Protein AF-A0A553GW36-F1 (afdb_monomer_lite)

Structure (mmCIF, N/CA/C/O backbone):
data_AF-A0A553GW36-F1
#
_entry.id   AF-A0A553GW36-F1
#
loop_
_atom_site.group_PDB
_atom_site.id
_atom_site.type_symbol
_atom_site.label_atom_id
_atom_site.label_alt_id
_atom_site.label_comp_id
_atom_site.label_asym_id
_atom_site.label_entity_id
_atom_site.label_seq_id
_atom_site.pdbx_PDB_ins_code
_atom_site.Cartn_x
_atom_site.Cartn_y
_atom_site.Cartn_z
_atom_site.occupancy
_atom_site.B_iso_or_equiv
_atom_site.auth_seq_id
_atom_site.auth_comp_id
_atom_site.auth_asym_id
_atom_site.auth_atom_id
_atom_site.pdbx_PDB_model_num
ATOM 1 N N . MET A 1 1 ? 47.472 -21.935 34.195 1.00 53.38 1 MET A N 1
ATOM 2 C CA . MET A 1 1 ? 46.915 -21.663 35.540 1.00 53.38 1 MET A CA 1
ATOM 3 C C . MET A 1 1 ? 46.654 -20.172 35.689 1.00 53.38 1 MET A C 1
ATOM 5 O O . MET A 1 1 ? 47.607 -19.415 35.802 1.00 53.38 1 MET A O 1
ATOM 9 N N . LYS A 1 2 ? 45.384 -19.760 35.646 1.00 50.16 2 LYS A N 1
ATOM 10 C CA . LYS A 1 2 ? 44.852 -18.556 36.307 1.00 50.16 2 LYS A CA 1
ATOM 11 C C . LYS A 1 2 ? 43.328 -18.661 36.272 1.00 50.16 2 LYS A C 1
ATOM 13 O O . LYS A 1 2 ? 42.675 -18.326 35.294 1.00 50.16 2 LYS A O 1
ATOM 18 N N . THR A 1 3 ? 42.817 -19.283 37.322 1.00 51.44 3 THR A N 1
ATOM 19 C CA . THR A 1 3 ? 41.410 -19.494 37.647 1.00 51.44 3 THR A CA 1
ATOM 20 C C . THR A 1 3 ? 40.832 -18.162 38.122 1.00 51.44 3 THR A C 1
ATOM 22 O O . THR A 1 3 ? 41.305 -17.623 39.119 1.00 51.44 3 THR A O 1
ATOM 25 N N . ALA A 1 4 ? 39.846 -17.614 37.410 1.00 58.72 4 ALA A N 1
ATOM 26 C CA . ALA A 1 4 ? 39.114 -16.425 37.841 1.00 58.72 4 ALA A CA 1
ATOM 27 C C . ALA A 1 4 ? 37.765 -16.843 38.438 1.00 58.72 4 ALA A C 1
ATOM 29 O O . ALA A 1 4 ? 37.030 -17.641 37.858 1.00 58.72 4 ALA A O 1
ATOM 30 N N . HIS A 1 5 ? 37.520 -16.346 39.647 1.00 60.41 5 HIS A N 1
ATOM 31 C CA . HIS A 1 5 ? 36.409 -16.670 40.528 1.00 60.41 5 HIS A CA 1
ATOM 32 C C . HIS A 1 5 ? 35.053 -16.180 40.016 1.00 60.41 5 HIS A C 1
ATOM 34 O O . HIS A 1 5 ? 34.890 -15.038 39.597 1.00 60.41 5 HIS A O 1
ATOM 40 N N . PHE A 1 6 ? 34.082 -17.080 40.146 1.00 50.72 6 PHE A N 1
ATOM 41 C CA . PHE A 1 6 ? 32.647 -16.858 40.054 1.00 50.72 6 PHE A CA 1
ATOM 42 C C . PHE A 1 6 ? 32.149 -16.128 41.312 1.00 50.72 6 PHE A C 1
ATOM 44 O O . PHE A 1 6 ? 32.428 -16.569 42.427 1.00 50.72 6 PHE A O 1
ATOM 51 N N . LEU A 1 7 ? 31.361 -15.067 41.138 1.00 59.94 7 LEU A N 1
ATOM 52 C CA . LEU A 1 7 ? 30.494 -14.497 42.172 1.00 59.94 7 LEU A CA 1
ATOM 53 C C . LEU A 1 7 ? 29.054 -14.500 41.635 1.00 59.94 7 LEU A C 1
ATOM 55 O O . LEU A 1 7 ? 28.834 -13.964 40.547 1.00 59.94 7 LEU A O 1
ATOM 59 N N . PRO A 1 8 ? 28.071 -15.080 42.347 1.00 59.22 8 PRO A N 1
ATOM 60 C CA . PRO A 1 8 ? 26.673 -14.992 41.957 1.00 59.22 8 PRO A CA 1
ATOM 61 C C . PRO A 1 8 ? 26.070 -13.707 42.534 1.00 59.22 8 PRO A C 1
ATOM 63 O O . PRO A 1 8 ? 26.075 -13.496 43.747 1.00 59.22 8 PRO A O 1
ATOM 66 N N . LEU A 1 9 ? 25.539 -12.841 41.671 1.00 57.72 9 LEU A N 1
ATOM 67 C CA . LEU A 1 9 ? 24.759 -11.684 42.101 1.00 57.72 9 LEU A CA 1
ATOM 68 C C . LEU A 1 9 ? 23.291 -12.107 42.248 1.00 57.72 9 LEU A C 1
ATOM 70 O O . LEU A 1 9 ? 22.563 -12.253 41.270 1.00 57.72 9 LEU A O 1
ATOM 74 N N . LEU A 1 10 ? 22.890 -12.345 43.494 1.00 56.97 10 LEU A N 1
ATOM 75 C CA . LEU A 1 10 ? 21.518 -12.582 43.929 1.00 56.97 10 LEU A CA 1
ATOM 76 C C . LEU A 1 10 ? 20.908 -11.229 44.336 1.00 56.97 10 LEU A C 1
ATOM 78 O O . LEU A 1 10 ? 21.390 -10.627 45.293 1.00 56.97 10 LEU A O 1
ATOM 82 N N . ALA A 1 11 ? 19.866 -10.745 43.651 1.00 52.84 11 ALA A N 1
ATOM 83 C CA . ALA A 1 11 ? 19.094 -9.593 44.132 1.00 52.84 11 ALA A CA 1
ATOM 84 C C . ALA A 1 11 ? 17.629 -9.585 43.650 1.00 52.84 11 ALA A C 1
ATOM 86 O O . ALA A 1 11 ? 17.326 -9.275 42.504 1.00 52.84 11 ALA A O 1
ATOM 87 N N . LEU A 1 12 ? 16.758 -9.905 44.612 1.00 52.88 12 LEU A N 1
ATOM 88 C CA . LEU A 1 12 ? 15.459 -9.294 44.920 1.00 52.88 12 LEU A CA 1
ATOM 89 C C . LEU A 1 12 ? 14.363 -9.242 43.832 1.00 52.88 12 LEU A C 1
ATOM 91 O O . LEU A 1 12 ? 14.202 -8.272 43.098 1.00 52.88 12 LEU A O 1
ATOM 95 N N . LEU A 1 13 ? 13.498 -10.262 43.869 1.00 52.62 13 LEU A N 1
ATOM 96 C CA . LEU A 1 13 ? 12.116 -10.192 43.392 1.00 52.62 13 LEU A CA 1
ATOM 97 C C . LEU A 1 13 ? 11.317 -9.185 44.238 1.00 52.62 13 LEU A C 1
ATOM 99 O O . LEU A 1 13 ? 10.983 -9.470 45.388 1.00 52.62 13 LEU A O 1
ATOM 103 N N . ALA A 1 14 ? 10.966 -8.039 43.658 1.00 58.34 14 ALA A N 1
ATOM 104 C CA . ALA A 1 14 ? 9.889 -7.188 44.154 1.00 58.34 14 ALA A CA 1
ATOM 105 C C . ALA A 1 14 ? 8.630 -7.462 43.321 1.00 58.34 14 ALA A C 1
ATOM 107 O O . ALA A 1 14 ? 8.568 -7.149 42.133 1.00 58.34 14 ALA A O 1
ATOM 108 N N . GLY A 1 15 ? 7.648 -8.106 43.951 1.00 57.16 15 GLY A N 1
ATOM 109 C CA . GLY A 1 15 ? 6.345 -8.376 43.363 1.00 57.16 15 GLY A CA 1
ATOM 110 C C . GLY A 1 15 ? 5.553 -7.089 43.155 1.00 57.16 15 GLY A C 1
ATOM 111 O O . GLY A 1 15 ? 5.234 -6.388 44.112 1.00 57.16 15 GLY A O 1
ATOM 112 N N . VAL A 1 16 ? 5.197 -6.815 41.903 1.00 57.56 16 VAL A N 1
ATOM 113 C CA . VAL A 1 16 ? 4.124 -5.882 41.563 1.00 57.56 16 VAL A CA 1
ATOM 114 C C . VAL A 1 16 ? 2.867 -6.718 41.366 1.00 57.56 16 VAL A C 1
ATOM 116 O O . VAL A 1 16 ? 2.828 -7.622 40.531 1.00 57.56 16 VAL A O 1
ATOM 119 N N . GLN A 1 17 ? 1.864 -6.457 42.201 1.00 60.97 17 GLN A N 1
ATOM 120 C CA . GLN A 1 17 ? 0.568 -7.118 42.142 1.00 60.97 17 GLN A CA 1
ATOM 121 C C . GLN A 1 17 ? -0.073 -6.916 40.759 1.00 60.97 17 GLN A C 1
ATOM 123 O O . GLN A 1 17 ? -0.121 -5.780 40.278 1.00 60.97 17 GLN A O 1
ATOM 128 N N . PRO A 1 18 ? -0.620 -7.967 40.126 1.00 54.56 18 PRO A N 1
ATOM 129 C CA . PRO A 1 18 ? -1.472 -7.787 38.966 1.00 54.56 18 PRO A CA 1
ATOM 130 C C . PRO A 1 18 ? -2.766 -7.110 39.429 1.00 54.56 18 PRO A C 1
ATOM 132 O O . PRO A 1 18 ? -3.620 -7.737 40.053 1.00 54.56 18 PRO A O 1
ATOM 135 N N . MET A 1 19 ? -2.943 -5.832 39.098 1.00 52.72 19 MET A N 1
ATOM 136 C CA . MET A 1 19 ? -4.272 -5.217 39.039 1.00 52.72 19 MET A CA 1
ATOM 137 C C . MET A 1 19 ? -4.988 -5.762 37.798 1.00 52.72 19 MET A C 1
ATOM 139 O O . MET A 1 19 ? -5.238 -5.054 36.826 1.00 52.72 19 MET A O 1
ATOM 143 N N . ALA A 1 20 ? -5.293 -7.058 37.820 1.00 53.06 20 ALA A N 1
ATOM 144 C CA . ALA A 1 20 ? -6.286 -7.644 36.943 1.00 53.06 20 ALA A CA 1
ATOM 145 C C . ALA A 1 20 ? -7.651 -7.141 37.424 1.00 53.06 20 ALA A C 1
ATOM 147 O O . ALA A 1 20 ? -8.333 -7.788 38.218 1.00 53.06 20 ALA A O 1
ATOM 148 N N . ARG A 1 21 ? -8.039 -5.941 36.983 1.00 53.44 21 ARG A N 1
ATOM 149 C CA . ARG A 1 21 ? -9.442 -5.540 37.031 1.00 53.44 21 ARG A CA 1
ATOM 150 C C . ARG A 1 21 ? -10.149 -6.387 35.981 1.00 53.44 21 ARG A C 1
ATOM 152 O O . ARG A 1 21 ? -10.025 -6.136 34.788 1.00 53.44 21 ARG A O 1
ATOM 159 N N . ALA A 1 22 ? -10.812 -7.440 36.446 1.00 50.19 22 ALA A N 1
ATOM 160 C CA . ALA A 1 22 ? -11.691 -8.264 35.640 1.00 50.19 22 ALA A CA 1
ATOM 161 C C . ALA A 1 22 ? -12.863 -7.404 35.144 1.00 50.19 22 ALA A C 1
ATOM 163 O O . ALA A 1 22 ? -13.884 -7.265 35.808 1.00 50.19 22 ALA A O 1
ATOM 164 N N . GLU A 1 23 ? -12.695 -6.805 33.972 1.00 55.88 23 GLU A N 1
ATOM 165 C CA . GLU A 1 23 ? -13.779 -6.305 33.133 1.00 55.88 23 GLU A CA 1
ATOM 166 C C . GLU A 1 23 ? -14.174 -7.440 32.178 1.00 55.88 23 GLU A C 1
ATOM 168 O O . GLU A 1 23 ? -13.964 -7.374 30.972 1.00 55.88 23 GLU A O 1
ATOM 173 N N . ALA A 1 24 ? -14.609 -8.563 32.759 1.00 54.75 24 ALA A N 1
ATOM 174 C CA . ALA A 1 24 ? -14.784 -9.828 32.045 1.00 54.75 24 ALA A CA 1
ATOM 175 C C . ALA A 1 24 ? -16.245 -10.287 31.898 1.00 54.75 24 ALA A C 1
ATOM 177 O O . ALA A 1 24 ? -16.474 -11.239 31.169 1.00 54.75 24 ALA A O 1
ATOM 178 N N . ASP A 1 25 ? -17.233 -9.608 32.492 1.00 47.81 25 ASP A N 1
ATOM 179 C CA . ASP A 1 25 ? -18.627 -10.081 32.474 1.00 47.81 25 ASP A CA 1
ATOM 180 C C . ASP A 1 25 ? -19.627 -8.976 32.100 1.00 47.81 25 ASP A C 1
ATOM 182 O O . ASP A 1 25 ? -20.552 -8.660 32.847 1.00 47.81 25 ASP A O 1
ATOM 186 N N . ASN A 1 26 ? -19.486 -8.400 30.901 1.00 55.84 26 ASN A N 1
ATOM 187 C CA . ASN A 1 26 ? -20.658 -7.860 30.206 1.00 55.84 26 ASN A CA 1
ATOM 188 C C . ASN A 1 26 ? -21.008 -8.759 29.008 1.00 55.84 26 ASN A C 1
ATOM 190 O O . ASN A 1 26 ? -20.590 -8.476 27.883 1.00 55.84 26 ASN A O 1
ATOM 194 N N . PRO A 1 27 ? -21.786 -9.836 29.221 1.00 54.75 27 PRO A N 1
ATOM 195 C CA . PRO A 1 27 ? -22.214 -10.737 28.151 1.00 54.75 27 PRO A CA 1
ATOM 196 C C . PRO A 1 27 ? -23.176 -10.085 27.133 1.00 54.75 27 PRO A C 1
ATOM 198 O O . PRO A 1 27 ? -23.609 -10.758 26.202 1.00 54.75 27 PRO A O 1
ATOM 201 N N . ASN A 1 28 ? -23.503 -8.791 27.274 1.00 46.84 28 ASN A N 1
ATOM 202 C CA . ASN A 1 28 ? -24.468 -8.068 26.440 1.00 46.84 28 ASN A CA 1
ATOM 203 C C . ASN A 1 28 ? -23.863 -7.087 25.421 1.00 46.84 28 ASN A C 1
ATOM 205 O O . ASN A 1 28 ? -24.613 -6.344 24.784 1.00 46.84 28 ASN A O 1
ATOM 209 N N . LEU A 1 29 ? -22.548 -7.093 25.180 1.00 53.78 29 LEU A N 1
ATOM 210 C CA . LEU A 1 29 ? -22.024 -6.476 23.956 1.00 53.78 29 LEU A CA 1
ATOM 211 C C . LEU A 1 29 ? -22.314 -7.408 22.776 1.00 53.78 29 LEU A C 1
ATOM 213 O O . LEU A 1 29 ? -21.463 -8.179 22.338 1.00 53.78 29 LEU A O 1
ATOM 217 N N . LEU A 1 30 ? -23.559 -7.361 22.295 1.00 55.59 30 LEU A N 1
ATOM 218 C CA . LEU A 1 30 ? -23.994 -8.104 21.120 1.00 55.59 30 LEU A CA 1
ATOM 219 C C . LEU A 1 30 ? -23.003 -7.851 19.966 1.00 55.59 30 LEU A C 1
ATOM 221 O O . LEU A 1 30 ? -22.747 -6.685 19.632 1.00 55.59 30 LEU A O 1
ATOM 225 N N . PRO A 1 31 ? -22.442 -8.900 19.337 1.00 53.78 31 PRO A N 1
ATOM 226 C CA . PRO A 1 31 ? -21.629 -8.730 18.141 1.00 53.78 31 PRO A CA 1
ATOM 227 C C . PRO A 1 31 ? -22.477 -8.042 17.060 1.00 53.78 31 PRO A C 1
ATOM 229 O O . PRO A 1 31 ? -23.411 -8.635 16.530 1.00 53.78 31 PRO A O 1
ATOM 232 N N . GLY A 1 32 ? -22.172 -6.771 16.764 1.00 59.50 32 GLY A N 1
ATOM 233 C CA . GLY A 1 32 ? -22.886 -5.971 15.756 1.00 59.50 32 GLY A CA 1
ATOM 234 C C . GLY A 1 32 ? -23.359 -4.575 16.182 1.00 59.50 32 GLY A C 1
ATOM 235 O O . GLY A 1 32 ? -23.948 -3.884 15.360 1.00 59.50 32 GLY A O 1
ATOM 236 N N . LEU A 1 33 ? -23.102 -4.124 17.415 1.00 65.62 33 LEU A N 1
ATOM 237 C CA . LEU A 1 33 ? -23.592 -2.816 17.892 1.00 65.62 33 LEU A CA 1
ATOM 238 C C . LEU A 1 33 ? -22.943 -1.584 17.240 1.00 65.62 33 LEU A C 1
ATOM 240 O O . LEU A 1 33 ? -23.497 -0.491 17.331 1.00 65.62 33 LEU A O 1
ATOM 244 N N . PHE A 1 34 ? -21.804 -1.741 16.565 1.00 74.38 34 PHE A N 1
ATOM 245 C CA . PHE A 1 34 ? -21.169 -0.635 15.854 1.00 74.38 34 PHE A CA 1
ATOM 246 C C . PHE A 1 34 ? -21.460 -0.749 14.358 1.00 74.38 34 PHE A C 1
ATOM 248 O O . PHE A 1 34 ? -20.973 -1.700 13.732 1.00 74.38 34 PHE A O 1
ATOM 255 N N . PRO A 1 35 ? -22.242 0.182 13.772 1.00 87.81 35 PRO A N 1
ATOM 256 C CA . PRO A 1 35 ? -22.471 0.186 12.337 1.00 87.81 35 PRO A CA 1
ATOM 257 C C . PRO A 1 35 ? -21.122 0.274 11.622 1.00 87.81 35 PRO A C 1
ATOM 259 O O . PRO A 1 35 ? -20.277 1.105 11.957 1.00 87.81 35 PRO A O 1
ATOM 262 N N . ARG A 1 36 ? -20.910 -0.634 10.666 1.00 94.56 36 ARG A N 1
ATOM 263 C CA . ARG A 1 36 ? -19.738 -0.607 9.792 1.00 94.56 36 ARG A CA 1
ATOM 264 C C . ARG A 1 36 ? -20.018 0.371 8.667 1.00 94.56 36 ARG A C 1
ATOM 266 O O . ARG A 1 36 ? -20.946 0.163 7.889 1.00 94.56 36 ARG A O 1
ATOM 273 N N . GLU A 1 37 ? -19.211 1.411 8.582 1.00 96.38 37 GLU A N 1
ATOM 274 C CA . GLU A 1 37 ? -19.274 2.378 7.493 1.00 96.38 37 GLU A CA 1
ATOM 275 C C . GLU A 1 37 ? -18.287 1.942 6.405 1.00 96.38 37 GLU A C 1
ATOM 277 O O . GLU A 1 37 ? -17.092 1.854 6.694 1.00 96.38 37 GLU A O 1
ATOM 282 N N . PRO A 1 38 ? -18.739 1.623 5.177 1.00 98.06 38 PRO A N 1
ATOM 283 C CA . PRO A 1 38 ? -17.840 1.213 4.106 1.00 98.06 38 PRO A CA 1
ATOM 284 C C . PRO A 1 38 ? -16.760 2.261 3.846 1.00 98.06 38 PRO A C 1
ATOM 286 O O . PRO A 1 38 ? -17.038 3.457 3.779 1.00 98.06 38 PRO A O 1
ATOM 289 N N . PHE A 1 39 ? -15.533 1.794 3.655 1.00 98.06 39 PHE A N 1
ATOM 290 C CA . PHE A 1 39 ? -14.384 2.633 3.361 1.00 98.06 39 PHE A CA 1
ATOM 291 C C . PHE A 1 39 ? -13.697 2.147 2.087 1.00 98.06 39 PHE A C 1
ATOM 293 O O . PHE A 1 39 ? -13.424 0.955 1.924 1.00 98.06 39 PHE A O 1
ATOM 300 N N . GLN A 1 40 ? -13.378 3.089 1.202 1.00 98.25 40 GLN A N 1
ATOM 301 C CA . GLN A 1 40 ? -12.546 2.854 0.032 1.00 98.25 40 GLN A CA 1
ATOM 302 C C . GLN A 1 40 ? -11.649 4.064 -0.203 1.00 98.25 40 GLN A C 1
ATOM 304 O O . GLN A 1 40 ? -12.114 5.202 -0.209 1.00 98.25 40 GLN A O 1
ATOM 309 N N . TYR A 1 41 ? -10.367 3.808 -0.439 1.00 97.88 41 TYR A N 1
ATOM 310 C CA . TYR A 1 41 ? -9.374 4.841 -0.694 1.00 97.88 41 TYR A CA 1
ATOM 311 C C . TYR A 1 41 ? -8.450 4.436 -1.838 1.00 97.88 41 TYR A C 1
ATOM 313 O O . TYR A 1 41 ? -8.093 3.266 -1.982 1.00 97.88 41 TYR A O 1
ATOM 321 N N . ARG A 1 42 ? -8.060 5.418 -2.653 1.00 97.62 42 ARG A N 1
ATOM 322 C CA . ARG A 1 42 ? -7.086 5.262 -3.733 1.00 97.62 42 ARG A CA 1
ATOM 323 C C . ARG A 1 42 ? -5.914 6.201 -3.478 1.00 97.62 42 ARG A C 1
ATOM 325 O O . ARG A 1 42 ? -6.045 7.405 -3.674 1.00 97.62 42 ARG A O 1
ATOM 332 N N . ALA A 1 43 ? -4.767 5.633 -3.128 1.00 95.31 43 ALA A N 1
ATOM 333 C CA . ALA A 1 43 ? -3.489 6.322 -3.201 1.00 95.31 43 ALA A CA 1
ATOM 334 C C . ALA A 1 43 ? -2.996 6.295 -4.651 1.00 95.31 43 ALA A C 1
ATOM 336 O O . ALA A 1 43 ? -2.942 5.232 -5.275 1.00 95.31 43 ALA A O 1
ATOM 337 N N . PHE A 1 44 ? -2.646 7.459 -5.187 1.00 95.88 44 PHE A N 1
ATOM 338 C CA . PHE A 1 44 ? -2.013 7.593 -6.493 1.00 95.88 44 PHE A CA 1
ATOM 339 C C . PHE A 1 44 ? -0.805 8.507 -6.369 1.00 95.88 44 PHE A C 1
ATOM 341 O O . PHE A 1 44 ? -0.921 9.591 -5.802 1.00 95.88 44 PHE A O 1
ATOM 348 N N . ALA A 1 45 ? 0.317 8.086 -6.938 1.00 93.75 45 ALA A N 1
ATOM 349 C CA . ALA A 1 45 ? 1.511 8.906 -7.005 1.00 93.75 45 ALA A CA 1
ATOM 350 C C . ALA A 1 45 ? 2.326 8.605 -8.264 1.00 93.75 45 ALA A C 1
ATOM 352 O O . ALA A 1 45 ? 2.283 7.502 -8.813 1.00 93.75 45 ALA A O 1
ATOM 353 N N . GLN A 1 46 ? 3.066 9.610 -8.721 1.00 93.81 46 GLN A N 1
ATOM 354 C CA . GLN A 1 46 ? 4.054 9.474 -9.784 1.00 93.81 46 GLN A CA 1
ATOM 355 C C . GLN A 1 46 ? 5.439 9.371 -9.158 1.00 93.81 46 GLN A C 1
ATOM 357 O O . GLN A 1 46 ? 5.716 9.997 -8.136 1.00 93.81 46 GLN A O 1
ATOM 362 N N . TYR A 1 47 ? 6.312 8.570 -9.763 1.00 91.38 47 TYR A N 1
ATOM 363 C CA . TYR A 1 47 ? 7.686 8.497 -9.294 1.00 91.38 47 TYR A CA 1
ATOM 364 C C . TYR A 1 47 ? 8.544 9.580 -9.948 1.00 91.38 47 TYR A C 1
ATOM 366 O O . TYR A 1 47 ? 8.834 9.510 -11.149 1.00 91.38 47 TYR A O 1
ATOM 374 N N . GLU A 1 48 ? 9.037 10.506 -9.132 1.00 88.00 48 GLU A N 1
ATOM 375 C CA . GLU A 1 48 ? 10.002 11.518 -9.558 1.00 88.00 48 GLU A CA 1
ATOM 376 C C . GLU A 1 48 ? 11.330 10.886 -10.023 1.00 88.00 48 GLU A C 1
ATOM 378 O O . GLU A 1 48 ? 11.726 9.790 -9.594 1.00 88.00 48 GLU A O 1
ATOM 383 N N . GLY A 1 49 ? 12.031 11.579 -10.926 1.00 86.31 49 GLY A N 1
ATOM 384 C CA . GLY A 1 49 ? 13.369 11.191 -11.378 1.00 86.31 49 GLY A CA 1
ATOM 385 C C . GLY A 1 49 ? 14.356 11.139 -10.208 1.00 86.31 49 GLY A C 1
ATOM 386 O O . GLY A 1 49 ? 14.343 12.006 -9.341 1.00 86.31 49 GLY A O 1
ATOM 387 N N . GLY A 1 50 ? 15.188 10.097 -10.142 1.00 84.56 50 GLY A N 1
ATOM 388 C CA . GLY A 1 50 ? 16.126 9.890 -9.031 1.00 84.56 50 GLY A CA 1
ATOM 389 C C . GLY A 1 50 ? 15.505 9.458 -7.691 1.00 84.56 50 GLY A C 1
ATOM 390 O O . GLY A 1 50 ? 16.254 9.098 -6.785 1.00 84.56 50 GLY A O 1
ATOM 391 N N . SER A 1 51 ? 14.173 9.428 -7.551 1.00 86.50 51 SER A N 1
ATOM 392 C CA . SER A 1 51 ? 13.525 8.946 -6.325 1.00 86.50 51 SER A CA 1
ATOM 393 C C . SER A 1 51 ? 13.462 7.414 -6.258 1.00 86.50 51 SER A C 1
ATOM 395 O O . SER A 1 51 ? 13.176 6.737 -7.252 1.00 86.50 51 SER A O 1
ATOM 397 N N . LEU A 1 52 ? 13.674 6.884 -5.048 1.00 88.94 52 LEU A N 1
ATOM 398 C CA . LEU A 1 52 ? 13.534 5.463 -4.702 1.00 88.94 52 LEU A CA 1
ATOM 399 C C . LEU A 1 52 ? 12.086 5.057 -4.403 1.00 88.94 52 LEU A C 1
ATOM 401 O O . LEU A 1 52 ? 11.796 3.873 -4.249 1.00 88.94 52 LEU A O 1
ATOM 405 N N . GLY A 1 53 ? 11.165 6.010 -4.290 1.00 88.81 53 GLY A N 1
ATOM 406 C CA . GLY A 1 53 ? 9.785 5.698 -3.956 1.00 88.81 53 GLY A CA 1
ATOM 407 C C . GLY A 1 53 ? 8.883 6.914 -3.854 1.00 88.81 53 GLY A C 1
ATOM 408 O O . GLY A 1 53 ? 9.251 8.033 -4.204 1.00 88.81 53 GLY A O 1
ATOM 409 N N . THR A 1 54 ? 7.674 6.667 -3.384 1.00 89.88 54 THR A N 1
ATOM 410 C CA . THR A 1 54 ? 6.684 7.696 -3.084 1.00 89.88 54 THR A CA 1
ATOM 411 C C . THR A 1 54 ? 5.808 7.218 -1.940 1.00 89.88 54 THR A C 1
ATOM 413 O O . THR A 1 54 ? 5.501 6.021 -1.849 1.00 89.88 54 THR A O 1
ATOM 416 N N . ASP A 1 55 ? 5.438 8.149 -1.070 1.00 93.50 55 ASP A N 1
ATOM 417 C CA . ASP A 1 55 ? 4.487 7.946 0.002 1.00 93.50 55 ASP A CA 1
ATOM 418 C C . ASP A 1 55 ? 3.211 8.762 -0.228 1.00 93.50 55 ASP A C 1
ATOM 420 O O . ASP A 1 55 ? 3.228 9.909 -0.670 1.00 93.50 55 ASP A O 1
ATOM 424 N N . VAL A 1 56 ? 2.077 8.139 0.073 1.00 93.56 56 VAL A N 1
ATOM 425 C CA . VAL A 1 56 ? 0.770 8.795 0.136 1.00 93.56 56 VAL A CA 1
ATOM 426 C C . VAL A 1 56 ? 0.1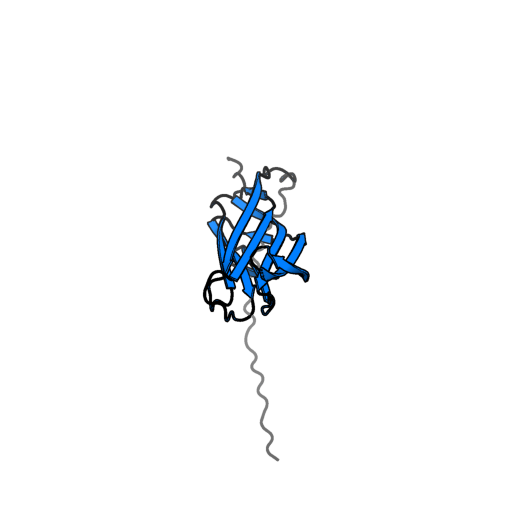89 8.503 1.505 1.00 93.56 56 VAL A C 1
ATOM 428 O O . VAL A 1 56 ? 0.332 7.391 2.019 1.00 93.56 56 VAL A O 1
ATOM 431 N N . SER A 1 57 ? -0.479 9.481 2.101 1.00 95.81 57 SER A N 1
ATOM 432 C CA . SER A 1 57 ? -1.069 9.332 3.422 1.00 95.81 57 SER A CA 1
ATOM 433 C C . SER A 1 57 ? -2.511 9.813 3.473 1.00 95.81 57 SER A C 1
ATOM 435 O O . SER A 1 57 ? -2.968 10.598 2.638 1.00 95.81 57 SER A O 1
ATOM 437 N N . PHE A 1 58 ? -3.241 9.309 4.462 1.00 96.12 58 PHE A N 1
ATOM 438 C CA . PHE A 1 58 ? -4.559 9.812 4.819 1.00 96.12 58 PHE A CA 1
ATOM 439 C C . PHE A 1 58 ? -4.793 9.662 6.323 1.00 96.12 58 PHE A C 1
ATOM 441 O O . PHE A 1 58 ? -4.269 8.748 6.965 1.00 96.12 58 PHE A O 1
ATOM 448 N N . GLU A 1 59 ? -5.579 10.579 6.876 1.00 97.69 59 GLU A N 1
ATOM 449 C CA . GLU A 1 59 ? -5.914 10.616 8.297 1.00 97.69 59 GLU A CA 1
ATOM 450 C C . GLU A 1 59 ? -7.169 9.781 8.580 1.00 97.69 59 GLU A C 1
ATOM 452 O O . GLU A 1 59 ? -8.155 9.828 7.838 1.00 97.69 59 GLU A O 1
ATOM 457 N N . VAL A 1 60 ? -7.131 9.003 9.660 1.00 97.62 60 VAL A N 1
ATOM 458 C CA . VAL A 1 60 ? -8.291 8.282 10.186 1.00 97.62 60 VAL A CA 1
ATOM 459 C C . VAL A 1 60 ? -9.112 9.247 11.047 1.00 97.62 60 VAL A C 1
ATOM 461 O O . VAL A 1 60 ? -8.536 9.882 11.930 1.00 97.62 60 VAL A O 1
ATOM 464 N N . PRO A 1 61 ? -10.444 9.349 10.873 1.00 97.06 61 PRO A N 1
ATOM 465 C CA . PRO A 1 61 ? -11.263 10.227 11.707 1.00 97.06 61 PRO A CA 1
ATOM 466 C C . PRO A 1 61 ? -11.053 9.980 13.210 1.00 97.06 61 PRO A C 1
ATOM 468 O O . PRO A 1 61 ? -10.980 8.835 13.653 1.00 97.06 61 PRO A O 1
ATOM 471 N N . GLY A 1 62 ? -10.976 11.054 14.001 1.00 95.94 62 GLY A N 1
ATOM 472 C CA . GLY A 1 62 ? -10.632 11.005 15.431 1.00 95.94 62 GLY A CA 1
ATOM 473 C C . GLY A 1 62 ? -11.593 10.210 16.326 1.00 95.94 62 GLY A C 1
ATOM 474 O O . GLY A 1 62 ? -11.244 9.867 17.451 1.00 95.94 62 GLY A O 1
ATOM 475 N N . ASP A 1 63 ? -12.789 9.889 15.840 1.00 94.50 63 ASP A N 1
ATOM 476 C CA . ASP A 1 63 ? -13.819 9.109 16.531 1.00 94.50 63 ASP A CA 1
ATOM 477 C C . ASP A 1 63 ? -14.049 7.716 15.922 1.00 94.50 63 ASP A C 1
ATOM 479 O O . ASP A 1 63 ? -14.933 6.966 16.363 1.00 94.50 63 ASP A O 1
ATOM 483 N N . LYS A 1 64 ? -13.250 7.346 14.915 1.00 95.94 64 LYS A 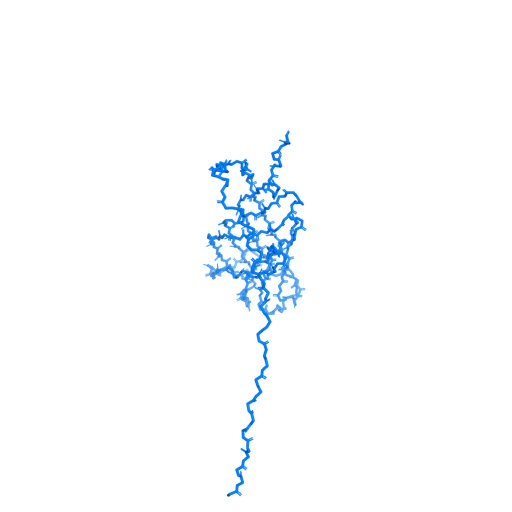N 1
ATOM 484 C CA . LYS A 1 64 ? -13.379 6.089 14.181 1.00 95.94 64 LYS A CA 1
ATOM 485 C C . LYS A 1 64 ? -12.085 5.296 14.219 1.00 95.94 64 LYS A C 1
ATOM 487 O O . LYS A 1 64 ? -10.999 5.830 14.068 1.00 95.94 64 LYS A O 1
ATOM 492 N N . ARG A 1 65 ? -12.204 3.981 14.343 1.00 96.12 65 ARG A N 1
ATOM 493 C CA . ARG A 1 65 ? -11.121 3.053 14.016 1.00 96.12 65 ARG A CA 1
ATOM 494 C C . ARG A 1 65 ? -11.312 2.579 12.584 1.00 96.12 65 ARG A C 1
ATOM 496 O O . ARG A 1 65 ? -12.417 2.184 12.209 1.00 96.12 65 ARG A O 1
ATOM 503 N N . LEU A 1 66 ? -10.232 2.562 11.814 1.00 97.94 66 LEU A N 1
ATOM 504 C CA . LEU A 1 66 ? -10.231 1.970 10.483 1.00 97.94 66 LEU A CA 1
ATOM 505 C C . LEU A 1 66 ? -9.849 0.493 10.555 1.00 97.94 66 LEU A C 1
ATOM 507 O O . LEU A 1 66 ? -8.885 0.123 11.225 1.00 97.94 66 LEU A O 1
ATOM 511 N N . VAL A 1 67 ? -10.590 -0.334 9.821 1.00 97.81 67 VAL A N 1
ATOM 512 C CA . VAL A 1 67 ? -10.237 -1.719 9.510 1.00 97.81 67 VAL A CA 1
ATOM 513 C C . VAL A 1 67 ? -10.037 -1.826 8.003 1.00 97.81 67 VAL A C 1
ATOM 515 O O . VAL A 1 67 ? -10.971 -1.595 7.240 1.00 97.81 67 VAL A O 1
ATOM 518 N N . ILE A 1 68 ? -8.826 -2.175 7.571 1.00 98.44 68 ILE A N 1
ATOM 519 C CA . ILE A 1 68 ? -8.503 -2.445 6.166 1.00 98.44 68 ILE A CA 1
ATOM 520 C C . ILE A 1 68 ? -8.588 -3.955 5.958 1.00 98.44 68 ILE A C 1
ATOM 522 O O . ILE A 1 68 ? -7.916 -4.716 6.658 1.00 98.44 68 ILE A O 1
ATOM 526 N N . GLU A 1 69 ? -9.401 -4.378 4.992 1.00 98.56 69 GLU A N 1
ATOM 527 C CA . GLU A 1 69 ? -9.655 -5.790 4.681 1.00 98.56 69 GLU A CA 1
ATOM 528 C C . GLU A 1 69 ? -9.047 -6.222 3.348 1.00 98.56 69 GLU A C 1
ATOM 530 O O . GLU A 1 69 ? -8.814 -7.406 3.105 1.00 98.56 69 GLU A O 1
ATOM 535 N N . THR A 1 70 ? -8.782 -5.281 2.446 1.00 98.62 70 THR A N 1
ATOM 536 C CA . THR A 1 70 ? -8.148 -5.583 1.164 1.00 98.62 70 THR A CA 1
ATOM 537 C C . THR A 1 70 ? -7.201 -4.469 0.766 1.00 98.62 70 THR A C 1
ATOM 539 O O . THR A 1 70 ? -7.526 -3.285 0.865 1.00 98.62 70 THR A O 1
ATOM 542 N N . VAL A 1 71 ? -6.034 -4.875 0.272 1.00 98.50 71 VAL A N 1
ATOM 543 C CA . VAL A 1 71 ? -5.102 -4.004 -0.440 1.00 98.50 71 VAL A CA 1
ATOM 544 C C . VAL A 1 71 ? -4.929 -4.560 -1.841 1.00 98.50 71 VAL A C 1
ATOM 546 O O . VAL A 1 71 ? -4.631 -5.742 -2.006 1.00 98.50 71 VAL A O 1
ATOM 549 N N . SER A 1 72 ? -5.101 -3.721 -2.855 1.00 98.56 72 SER A N 1
ATOM 550 C CA . SER A 1 72 ? -4.713 -4.054 -4.224 1.00 98.56 72 SER A CA 1
ATOM 551 C C . SER A 1 72 ? -3.809 -2.981 -4.789 1.00 98.56 72 SER A C 1
ATOM 553 O O . SER A 1 72 ? -3.913 -1.808 -4.437 1.00 98.56 72 SER A O 1
ATOM 555 N N . ILE A 1 73 ? -2.880 -3.397 -5.634 1.00 98.06 73 ILE A N 1
ATOM 556 C CA . ILE A 1 73 ? -1.815 -2.543 -6.120 1.00 98.06 73 ILE A CA 1
ATOM 557 C C . ILE A 1 73 ? -1.685 -2.657 -7.631 1.00 98.06 73 ILE A C 1
ATOM 559 O O . ILE A 1 73 ? -1.909 -3.714 -8.232 1.00 98.06 73 ILE A O 1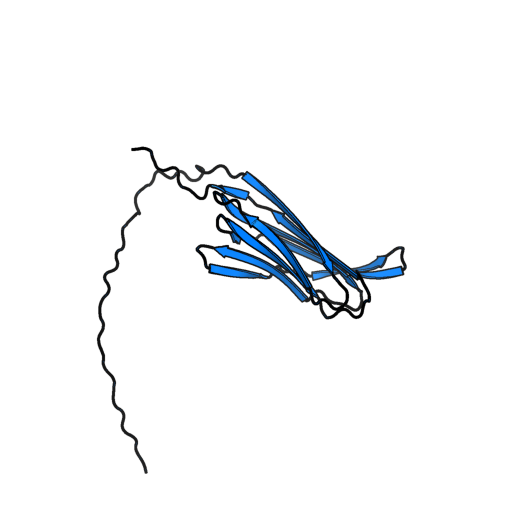
ATOM 563 N N . ARG A 1 74 ? -1.261 -1.555 -8.233 1.00 98.25 74 ARG A N 1
ATOM 564 C CA . ARG A 1 74 ? -0.876 -1.451 -9.631 1.00 98.25 74 ARG A CA 1
ATOM 565 C C . ARG A 1 74 ? 0.297 -0.489 -9.717 1.00 98.25 74 ARG A C 1
ATOM 567 O O . ARG A 1 74 ? 0.126 0.699 -9.461 1.00 98.25 74 ARG A O 1
ATOM 574 N N . LEU A 1 75 ? 1.470 -1.003 -10.060 1.00 97.81 75 LEU A N 1
ATOM 575 C CA . LEU A 1 75 ? 2.680 -0.204 -10.230 1.00 97.81 75 LEU A CA 1
ATOM 576 C C . LEU A 1 75 ? 3.116 -0.264 -11.685 1.00 97.81 75 LEU A C 1
ATOM 578 O O . LEU A 1 75 ? 3.127 -1.330 -12.296 1.00 97.81 75 LEU A O 1
ATOM 582 N N . GLU A 1 76 ? 3.510 0.876 -12.214 1.00 96.06 76 GLU A N 1
ATOM 583 C CA . GLU A 1 76 ? 4.140 1.024 -13.512 1.00 96.06 76 GLU A CA 1
ATOM 584 C C . GLU A 1 76 ? 5.539 1.580 -13.282 1.00 96.06 76 GLU A C 1
ATOM 586 O O . GLU A 1 76 ? 5.695 2.654 -12.699 1.00 96.06 76 GLU A O 1
ATOM 591 N N . THR A 1 77 ? 6.555 0.855 -13.732 1.00 94.88 77 THR A N 1
ATOM 592 C CA . THR A 1 77 ? 7.944 1.324 -13.722 1.00 94.88 77 THR A CA 1
ATOM 593 C C . THR A 1 77 ? 8.511 1.274 -15.138 1.00 94.88 77 THR A C 1
ATOM 595 O O . THR A 1 77 ? 8.009 0.521 -15.977 1.00 94.88 77 THR A O 1
ATOM 598 N N . PRO A 1 78 ? 9.573 2.029 -15.446 1.00 93.25 78 PRO A N 1
ATOM 599 C CA . PRO A 1 78 ? 10.362 1.819 -16.654 1.00 93.25 78 PRO A CA 1
ATOM 600 C C . PRO A 1 78 ? 10.836 0.369 -16.781 1.00 93.25 78 PRO A C 1
ATOM 602 O O . PRO A 1 78 ? 11.022 -0.330 -15.784 1.00 93.25 78 PRO A O 1
ATOM 605 N N . HIS A 1 79 ? 11.021 -0.102 -18.015 1.00 93.00 79 HIS A N 1
ATOM 606 C CA . HIS A 1 79 ? 11.438 -1.485 -18.273 1.00 93.00 79 HIS A CA 1
ATOM 607 C C . HIS A 1 79 ? 12.796 -1.869 -17.663 1.00 93.00 79 HIS A C 1
ATOM 609 O O . HIS A 1 79 ? 13.004 -3.044 -17.361 1.00 93.00 79 HIS A O 1
ATOM 615 N N . ASP A 1 80 ? 13.679 -0.893 -17.469 1.00 91.38 80 ASP A N 1
ATOM 616 C CA . ASP A 1 80 ? 14.997 -0.999 -16.841 1.00 91.38 80 ASP A CA 1
ATOM 617 C C . ASP A 1 80 ? 14.961 -0.840 -15.310 1.00 91.38 80 ASP A C 1
ATOM 619 O O . ASP A 1 80 ? 16.010 -0.874 -14.676 1.00 91.38 80 ASP A O 1
ATOM 623 N N . GLN A 1 81 ? 13.767 -0.711 -14.720 1.00 92.88 81 GLN A N 1
ATOM 624 C CA . GLN A 1 81 ? 13.550 -0.566 -13.280 1.00 92.88 81 GLN A CA 1
ATOM 625 C C . GLN A 1 81 ? 12.634 -1.655 -12.722 1.00 92.88 81 GLN A C 1
ATOM 627 O O . GLN A 1 81 ? 11.724 -2.170 -13.395 1.00 92.88 81 GLN A O 1
ATOM 632 N N . GLN A 1 82 ? 12.837 -1.966 -11.450 1.00 95.06 82 GLN A N 1
ATOM 633 C CA . GLN A 1 82 ? 12.095 -2.955 -10.689 1.00 95.06 82 GLN A CA 1
ATOM 634 C C . GLN A 1 82 ? 11.400 -2.321 -9.489 1.00 95.06 82 GLN A C 1
ATOM 636 O O . GLN A 1 82 ? 11.998 -1.566 -8.728 1.00 95.06 82 GLN A O 1
ATOM 641 N N . ALA A 1 83 ? 10.126 -2.662 -9.295 1.00 96.69 83 ALA A N 1
ATOM 642 C CA . ALA A 1 83 ? 9.444 -2.382 -8.039 1.00 96.69 83 ALA A CA 1
ATOM 643 C C . ALA A 1 83 ? 10.038 -3.275 -6.940 1.00 96.69 83 ALA A C 1
ATOM 645 O O . ALA A 1 83 ? 10.157 -4.486 -7.129 1.00 96.69 83 ALA A O 1
ATOM 646 N N . THR A 1 84 ? 10.417 -2.679 -5.812 1.00 97.00 84 THR A N 1
ATOM 647 C CA . THR A 1 84 ? 11.171 -3.361 -4.748 1.00 97.00 84 THR A CA 1
ATOM 648 C C . THR A 1 84 ? 10.316 -3.663 -3.527 1.00 97.00 84 THR A C 1
ATOM 650 O O . THR A 1 84 ? 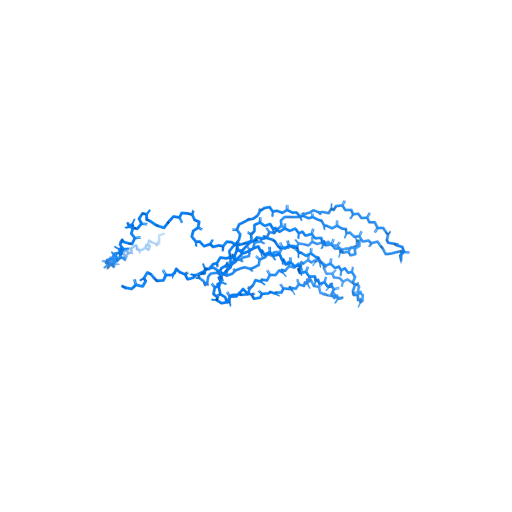10.476 -4.726 -2.933 1.00 97.00 84 THR A O 1
ATOM 653 N N . SER A 1 85 ? 9.388 -2.774 -3.170 1.00 97.44 85 SER A N 1
ATOM 654 C CA . SER A 1 85 ? 8.479 -2.980 -2.040 1.00 97.44 85 SER A CA 1
ATOM 655 C C . SER A 1 85 ? 7.181 -2.190 -2.203 1.00 97.44 85 SER A C 1
ATOM 657 O O . SER A 1 85 ? 7.117 -1.158 -2.883 1.00 97.44 85 SER A O 1
ATOM 659 N N . VAL A 1 86 ? 6.135 -2.689 -1.549 1.00 97.94 86 VAL A N 1
ATOM 660 C CA . VAL A 1 86 ? 4.908 -1.942 -1.280 1.00 97.94 86 VAL A CA 1
ATOM 661 C C . VAL A 1 86 ? 4.507 -2.247 0.140 1.00 97.94 86 VAL A C 1
ATOM 663 O O . VAL A 1 86 ? 4.307 -3.409 0.487 1.00 97.94 86 VAL A O 1
ATOM 666 N N . SER A 1 87 ? 4.354 -1.211 0.951 1.00 98.00 87 SER A N 1
ATOM 667 C CA . SER A 1 87 ? 4.033 -1.385 2.355 1.00 98.00 87 SER A CA 1
ATOM 668 C C . SER A 1 87 ? 2.989 -0.390 2.837 1.00 98.00 87 SER A C 1
ATOM 670 O O . SER A 1 87 ? 2.881 0.741 2.360 1.00 98.00 87 SER A O 1
ATOM 672 N N . VAL A 1 88 ? 2.178 -0.845 3.788 1.00 98.38 88 VAL A N 1
ATOM 673 C CA . VAL A 1 88 ? 1.194 -0.021 4.491 1.00 98.38 88 VAL A CA 1
ATOM 674 C C . VAL A 1 88 ? 1.675 0.160 5.924 1.00 98.38 88 VAL A C 1
ATOM 676 O O . VAL A 1 88 ? 1.937 -0.826 6.613 1.00 98.38 88 VAL A O 1
ATOM 679 N N . ARG A 1 89 ? 1.788 1.407 6.381 1.00 98.25 89 ARG A N 1
ATOM 680 C CA . ARG A 1 89 ? 2.073 1.744 7.777 1.00 98.25 89 ARG A CA 1
ATOM 681 C C . ARG A 1 89 ? 0.786 2.089 8.497 1.00 98.25 89 ARG A C 1
ATOM 683 O O . ARG A 1 89 ? 0.018 2.922 8.019 1.00 98.25 89 ARG A O 1
ATOM 690 N N . THR A 1 90 ? 0.597 1.503 9.668 1.00 98.12 90 THR A N 1
ATOM 691 C CA . THR A 1 90 ? -0.538 1.788 10.549 1.00 98.12 90 THR A CA 1
ATOM 692 C C . THR A 1 90 ? -0.074 1.955 11.987 1.00 98.12 90 THR A C 1
ATOM 694 O O . THR A 1 90 ? 0.900 1.311 12.386 1.00 98.12 90 THR A O 1
ATOM 697 N N . ASP A 1 91 ? -0.820 2.726 12.775 1.00 96.25 91 ASP A N 1
ATOM 698 C CA . ASP A 1 91 ? -0.613 2.863 14.217 1.00 96.25 91 ASP A CA 1
ATOM 699 C C . ASP A 1 91 ? -1.800 2.247 14.980 1.00 96.25 91 ASP A C 1
ATOM 701 O O . ASP A 1 91 ? -2.955 2.537 14.666 1.00 96.25 91 ASP A O 1
ATOM 705 N N . VAL A 1 92 ? -1.520 1.364 15.948 1.00 93.88 92 VAL A N 1
ATOM 706 C CA . VAL A 1 92 ? -2.528 0.674 16.777 1.00 93.88 92 VAL A CA 1
ATOM 707 C C . VAL A 1 92 ? -2.101 0.652 18.238 1.00 93.88 92 VAL A C 1
ATOM 709 O O . VAL A 1 92 ? -1.040 0.134 18.577 1.00 93.88 92 VAL A O 1
ATOM 712 N N . ASN A 1 93 ? -2.944 1.180 19.118 1.00 90.69 93 ASN A N 1
ATOM 713 C CA . ASN A 1 93 ? -2.640 1.494 20.511 1.00 90.69 93 ASN A CA 1
ATOM 714 C C . ASN A 1 93 ? -1.278 2.204 20.675 1.00 90.69 93 ASN A C 1
ATOM 716 O O . ASN A 1 93 ? -0.498 1.869 21.567 1.00 90.69 93 ASN A O 1
ATOM 720 N N . GLY A 1 94 ? -0.967 3.142 19.773 1.00 90.12 94 GLY A N 1
ATOM 721 C CA . GLY A 1 94 ? 0.313 3.864 19.748 1.00 90.12 94 GLY A CA 1
ATOM 722 C C . GLY A 1 94 ? 1.528 3.049 19.272 1.00 90.12 94 GLY A C 1
ATOM 723 O O . GLY A 1 94 ? 2.650 3.550 19.324 1.00 90.12 94 GLY A O 1
ATOM 724 N N . VAL A 1 95 ? 1.333 1.811 18.804 1.00 96.56 95 VAL A N 1
ATOM 725 C CA . VAL A 1 95 ? 2.384 0.979 18.202 1.00 96.56 95 VAL A CA 1
ATOM 726 C C . VAL A 1 95 ? 2.313 1.074 16.683 1.00 96.56 95 VAL A C 1
ATOM 728 O O . VAL A 1 95 ? 1.303 0.721 16.075 1.00 96.56 95 VAL A O 1
ATOM 731 N N . THR A 1 96 ? 3.414 1.495 16.067 1.00 97.56 96 THR A N 1
ATOM 732 C CA . THR A 1 96 ? 3.566 1.541 14.611 1.00 97.56 96 THR A CA 1
ATOM 733 C C . THR A 1 96 ? 3.979 0.182 14.050 1.00 97.56 96 THR A C 1
ATOM 735 O O . THR A 1 96 ? 4.925 -0.435 14.542 1.00 97.56 96 THR A O 1
ATOM 738 N N . ALA A 1 97 ? 3.333 -0.251 12.967 1.00 97.44 97 ALA A N 1
ATOM 739 C CA . ALA A 1 97 ? 3.713 -1.445 12.213 1.00 97.44 97 ALA A CA 1
ATOM 740 C C . ALA A 1 97 ? 3.730 -1.175 10.703 1.00 97.44 97 ALA A C 1
ATOM 742 O O . ALA A 1 97 ? 2.884 -0.444 10.187 1.00 97.44 97 ALA A O 1
ATOM 743 N N . TRP A 1 98 ? 4.683 -1.799 10.006 1.00 97.75 98 TRP A N 1
ATOM 744 C CA . TRP A 1 98 ? 4.756 -1.839 8.546 1.00 97.75 98 TRP A CA 1
ATOM 745 C C . TRP A 1 98 ? 4.311 -3.211 8.046 1.00 97.75 98 TRP A C 1
ATOM 747 O O . TRP A 1 98 ? 4.794 -4.235 8.529 1.00 97.75 98 TRP A O 1
ATOM 757 N N . HIS A 1 99 ? 3.415 -3.219 7.063 1.00 98.06 99 HIS A N 1
ATOM 758 C CA . HIS A 1 99 ? 2.861 -4.429 6.462 1.00 98.06 99 HIS A CA 1
ATOM 759 C C . HIS A 1 99 ? 3.261 -4.486 4.992 1.00 98.06 99 HIS A C 1
ATOM 761 O O . HIS A 1 99 ? 2.768 -3.690 4.194 1.00 98.06 99 HIS A O 1
ATOM 767 N N . GLU A 1 100 ? 4.156 -5.407 4.644 1.00 98.25 100 GLU A N 1
ATOM 768 C CA . GLU A 1 100 ? 4.552 -5.682 3.257 1.00 98.25 100 GLU A CA 1
ATOM 769 C C . GLU A 1 100 ? 3.394 -6.339 2.497 1.00 98.25 100 GLU A C 1
ATOM 771 O O . GLU A 1 100 ? 2.799 -7.319 2.957 1.00 98.25 100 GLU A O 1
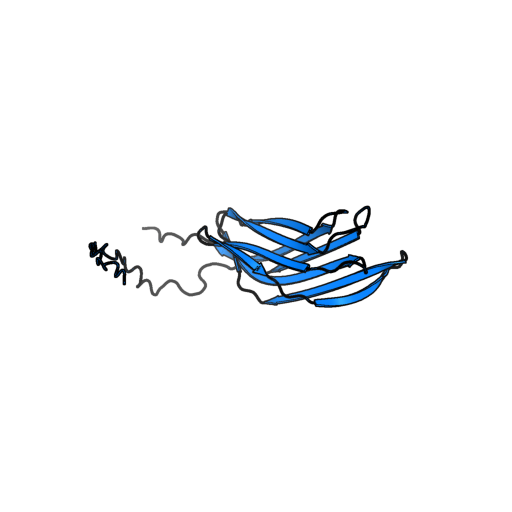ATOM 776 N N . ILE A 1 101 ? 3.077 -5.805 1.322 1.00 98.19 101 ILE A N 1
ATOM 777 C CA . ILE A 1 101 ? 1.999 -6.292 0.466 1.00 98.19 101 ILE A CA 1
ATOM 778 C C . ILE A 1 101 ? 2.627 -7.073 -0.686 1.00 98.19 101 ILE A C 1
ATOM 780 O O . ILE A 1 101 ? 3.374 -6.488 -1.467 1.00 98.19 101 ILE A O 1
ATOM 784 N N . PRO A 1 102 ? 2.337 -8.375 -0.843 1.00 98.31 102 PRO A N 1
ATOM 785 C CA . PRO A 1 102 ? 2.925 -9.157 -1.915 1.00 98.31 102 PRO A CA 1
ATOM 786 C C . PRO A 1 102 ? 2.390 -8.711 -3.278 1.00 98.31 102 PRO A C 1
ATOM 788 O O . PRO A 1 102 ? 1.198 -8.449 -3.470 1.00 98.31 102 PRO A O 1
ATOM 791 N N . PHE A 1 103 ? 3.289 -8.680 -4.253 1.00 98.44 103 PHE A N 1
ATOM 792 C CA . PHE A 1 103 ? 2.983 -8.380 -5.641 1.00 98.44 103 PHE A CA 1
ATOM 793 C C . PHE A 1 103 ? 3.933 -9.110 -6.578 1.00 98.44 103 PHE A C 1
ATOM 795 O O . PHE A 1 103 ? 4.941 -9.677 -6.162 1.00 98.44 103 PHE A O 1
ATOM 802 N N . SER A 1 104 ? 3.604 -9.099 -7.864 1.00 98.44 104 SER A N 1
ATOM 803 C CA . SER A 1 104 ? 4.460 -9.675 -8.895 1.00 98.44 104 SER A CA 1
ATOM 804 C C . SER A 1 104 ? 4.398 -8.848 -10.169 1.00 98.44 104 SER A C 1
ATOM 806 O O . SER A 1 104 ? 3.474 -8.057 -10.375 1.00 98.44 104 SER A O 1
ATOM 808 N N . LYS A 1 105 ? 5.410 -9.016 -11.020 1.00 98.38 105 LYS A N 1
ATOM 809 C CA . LYS A 1 105 ? 5.427 -8.435 -12.358 1.00 98.38 105 LYS A CA 1
ATOM 810 C C . LYS A 1 105 ? 4.441 -9.189 -13.246 1.00 98.38 105 LYS A C 1
ATOM 812 O O . LYS A 1 105 ? 4.626 -10.374 -13.503 1.00 98.38 105 LYS A O 1
ATOM 817 N N . SER A 1 106 ? 3.435 -8.486 -13.740 1.00 98.00 106 SER A N 1
ATOM 818 C CA . SER A 1 106 ? 2.342 -9.055 -14.531 1.00 98.00 106 SER A CA 1
ATOM 819 C C . SER A 1 106 ? 2.597 -8.949 -16.028 1.00 98.00 106 SER A C 1
ATOM 821 O O . SER A 1 106 ? 2.183 -9.823 -16.785 1.00 98.00 106 SER A O 1
ATOM 823 N N . ALA A 1 107 ? 3.269 -7.882 -16.472 1.00 98.00 107 ALA A N 1
ATOM 824 C CA . ALA A 1 107 ? 3.585 -7.678 -17.883 1.00 98.00 107 ALA A CA 1
ATOM 825 C C . ALA A 1 107 ? 4.788 -6.749 -18.095 1.00 98.00 107 ALA A C 1
ATOM 827 O O . ALA A 1 107 ? 5.141 -5.939 -17.238 1.00 98.00 107 ALA A O 1
ATOM 828 N N . THR A 1 108 ? 5.366 -6.830 -19.292 1.00 97.94 108 THR A N 1
ATOM 829 C CA . THR A 1 108 ? 6.186 -5.770 -19.891 1.00 97.94 108 THR A CA 1
ATOM 830 C C . THR A 1 108 ? 5.591 -5.449 -21.249 1.00 97.94 108 THR A C 1
ATOM 832 O O . THR A 1 108 ? 5.353 -6.362 -22.038 1.00 97.94 108 THR A O 1
ATOM 835 N N . PHE A 1 109 ? 5.346 -4.174 -21.532 1.00 95.88 109 PHE A N 1
ATOM 836 C CA . PHE A 1 109 ? 4.809 -3.757 -22.824 1.00 95.88 109 PHE A CA 1
ATOM 837 C C . PHE A 1 109 ? 5.296 -2.365 -23.213 1.00 95.88 109 PHE A C 1
ATOM 839 O O . PHE A 1 109 ? 5.704 -1.568 -22.370 1.00 95.88 109 PHE A O 1
ATOM 8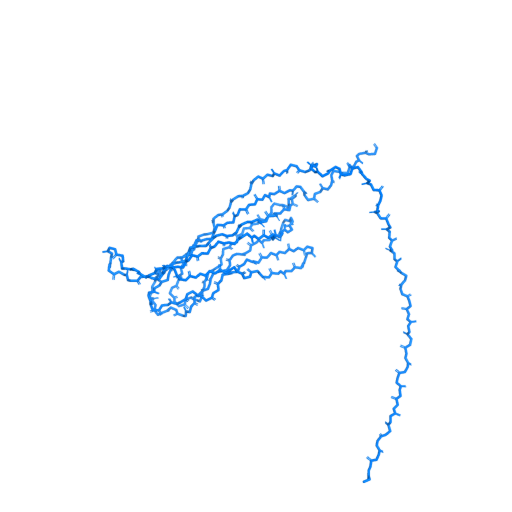46 N N . THR A 1 110 ? 5.246 -2.082 -24.511 1.00 95.38 110 THR A N 1
ATOM 847 C CA . THR A 1 110 ? 5.588 -0.777 -25.074 1.00 95.38 110 THR A CA 1
ATOM 848 C C . THR A 1 110 ? 4.312 0.022 -25.313 1.00 95.38 110 THR A C 1
ATOM 850 O O . THR A 1 110 ? 3.382 -0.455 -25.961 1.00 95.38 110 THR A O 1
ATOM 853 N N . THR A 1 111 ? 4.249 1.233 -24.765 1.00 91.38 111 THR A N 1
ATOM 854 C CA . THR A 1 111 ? 3.117 2.149 -24.933 1.00 91.38 111 THR A CA 1
ATOM 855 C C . THR A 1 111 ? 3.074 2.722 -26.354 1.00 91.38 111 THR A C 1
ATOM 857 O O . THR A 1 111 ? 4.044 2.640 -27.112 1.00 91.38 111 THR A O 1
ATOM 860 N N . ALA A 1 112 ? 1.969 3.382 -26.713 1.00 91.25 112 ALA A N 1
ATOM 861 C CA . ALA A 1 112 ? 1.845 4.093 -27.991 1.00 91.25 112 ALA A CA 1
ATOM 862 C C . ALA A 1 112 ? 2.935 5.169 -28.199 1.00 91.25 112 ALA A C 1
ATOM 864 O O . ALA A 1 112 ? 3.286 5.486 -29.334 1.00 91.25 112 ALA A O 1
ATOM 865 N N . PHE A 1 113 ? 3.519 5.679 -27.110 1.00 88.44 113 PHE A N 1
ATOM 866 C CA . PHE A 1 113 ? 4.607 6.661 -27.120 1.00 88.44 113 PHE A CA 1
ATOM 867 C C . PHE A 1 113 ? 6.003 6.027 -27.213 1.00 88.44 113 PHE A C 1
ATOM 869 O O . PHE A 1 113 ? 7.002 6.707 -27.009 1.00 88.44 113 PHE A O 1
ATOM 876 N N . ARG A 1 114 ? 6.088 4.728 -27.543 1.00 89.19 114 ARG A N 1
ATOM 877 C CA . ARG A 1 114 ? 7.337 3.951 -27.645 1.00 89.19 114 ARG A CA 1
ATOM 878 C C . ARG A 1 114 ? 8.116 3.831 -26.329 1.00 89.19 114 ARG A C 1
ATOM 880 O O . ARG A 1 114 ? 9.300 3.508 -26.347 1.00 89.19 114 ARG A O 1
ATOM 887 N N . THR A 1 115 ? 7.455 4.028 -25.192 1.00 89.81 115 THR A N 1
ATOM 888 C CA . THR A 1 115 ? 8.039 3.795 -23.865 1.00 89.81 115 THR A CA 1
ATOM 889 C C . THR A 1 115 ? 7.751 2.365 -23.435 1.00 89.81 115 THR A C 1
ATOM 891 O O . THR A 1 115 ? 6.591 1.967 -23.386 1.00 89.81 115 THR A O 1
ATOM 894 N N . THR A 1 116 ? 8.778 1.585 -23.106 1.00 93.38 116 THR A N 1
ATOM 895 C CA . THR A 1 116 ? 8.585 0.244 -22.536 1.00 93.38 116 THR A CA 1
ATOM 896 C C . THR A 1 116 ? 8.481 0.338 -21.019 1.00 93.38 116 THR A C 1
ATOM 898 O O . THR A 1 116 ? 9.375 0.887 -20.370 1.00 93.38 116 THR A O 1
ATOM 901 N N . ILE A 1 117 ? 7.401 -0.214 -20.465 1.00 94.94 117 ILE A N 1
ATOM 902 C CA . ILE A 1 117 ? 7.118 -0.224 -19.029 1.00 94.94 117 ILE A CA 1
ATOM 903 C C . ILE A 1 117 ? 6.931 -1.646 -18.503 1.00 94.94 117 ILE A C 1
ATOM 905 O O . ILE A 1 117 ? 6.463 -2.543 -19.210 1.00 94.94 117 ILE A O 1
ATOM 909 N N . ASN A 1 118 ? 7.298 -1.837 -17.242 1.00 96.69 118 ASN A N 1
ATOM 910 C CA . ASN A 1 118 ? 6.975 -2.996 -16.431 1.00 96.69 118 ASN A CA 1
ATOM 911 C C . ASN A 1 118 ? 5.706 -2.692 -15.630 1.00 96.69 118 ASN A C 1
ATOM 913 O O . ASN A 1 118 ? 5.620 -1.667 -14.958 1.00 96.69 118 ASN A O 1
ATOM 917 N N . LEU A 1 119 ? 4.735 -3.599 -15.684 1.00 97.88 119 LEU A N 1
ATOM 918 C CA . LEU A 1 119 ? 3.516 -3.542 -14.888 1.00 97.88 119 LEU A CA 1
ATOM 919 C C . LEU A 1 119 ? 3.603 -4.576 -13.769 1.00 97.88 119 LEU A C 1
ATOM 921 O O . LEU A 1 119 ? 3.782 -5.763 -14.044 1.00 97.88 119 LEU A O 1
ATOM 925 N N . TYR A 1 120 ? 3.407 -4.135 -12.533 1.00 98.50 120 TYR A N 1
ATOM 926 C CA . TYR A 1 120 ? 3.289 -4.989 -11.357 1.00 98.50 120 TYR A CA 1
ATOM 927 C C . TYR A 1 120 ? 1.874 -4.896 -10.806 1.00 98.50 120 TYR A C 1
ATOM 929 O O . TYR A 1 120 ? 1.313 -3.804 -10.696 1.00 98.50 120 TYR A O 1
ATOM 937 N N . THR A 1 121 ? 1.297 -6.036 -10.443 1.00 98.62 121 THR A N 1
ATOM 938 C CA . THR A 1 121 ? -0.004 -6.083 -9.775 1.00 98.62 121 THR A CA 1
ATOM 939 C C . THR A 1 121 ? 0.032 -7.045 -8.602 1.00 98.62 121 THR A C 1
ATOM 941 O O . THR A 1 121 ? 0.753 -8.044 -8.607 1.00 98.62 121 THR A O 1
ATOM 944 N N . GLY A 1 122 ? -0.790 -6.761 -7.605 1.00 98.25 122 GLY A N 1
ATOM 945 C CA . GLY A 1 122 ? -0.972 -7.601 -6.433 1.00 98.25 122 GLY A CA 1
ATOM 946 C C . GLY A 1 122 ? -2.315 -7.292 -5.798 1.00 98.25 122 GLY A C 1
ATOM 947 O O . GLY A 1 122 ? -2.830 -6.182 -5.924 1.00 98.25 122 GLY A O 1
ATOM 948 N N . ALA A 1 123 ? -2.899 -8.280 -5.140 1.00 98.38 123 ALA A N 1
ATOM 949 C CA . ALA A 1 123 ? -4.076 -8.102 -4.311 1.00 98.38 123 ALA A CA 1
ATOM 950 C C . ALA A 1 123 ? -3.961 -9.061 -3.134 1.00 98.38 123 ALA A C 1
ATOM 952 O O . ALA A 1 123 ? -3.626 -10.229 -3.322 1.00 98.38 123 ALA A O 1
ATOM 953 N N . SER A 1 124 ? -4.195 -8.561 -1.927 1.00 98.25 124 SER A N 1
ATOM 954 C CA . SER A 1 124 ? -4.109 -9.350 -0.704 1.00 98.25 124 SER A CA 1
ATOM 955 C C . SER A 1 124 ? -5.300 -9.062 0.199 1.00 98.25 124 SER A C 1
ATOM 957 O O . SER A 1 124 ? -5.559 -7.887 0.491 1.00 98.25 124 SER A O 1
ATOM 959 N N . PRO A 1 125 ? -6.013 -10.101 0.674 1.00 98.25 125 PRO A N 1
ATOM 960 C CA . PRO A 1 125 ? -6.867 -9.945 1.836 1.00 98.25 125 PRO A CA 1
ATOM 961 C C . PRO A 1 125 ? -5.964 -9.697 3.045 1.00 98.25 125 PRO A C 1
ATOM 963 O O . PRO A 1 125 ? -4.990 -10.415 3.272 1.00 98.25 125 PRO A O 1
ATOM 966 N N . VAL A 1 126 ? -6.273 -8.662 3.810 1.00 97.81 126 VAL A N 1
ATOM 967 C CA . VAL A 1 126 ? -5.520 -8.284 5.006 1.00 97.81 126 VAL A CA 1
ATOM 968 C C . VAL A 1 126 ? -6.488 -8.053 6.155 1.00 97.81 126 VAL A C 1
ATOM 970 O O . VAL A 1 126 ? -7.704 -8.077 5.983 1.00 97.81 126 VAL A O 1
ATOM 973 N N . ARG A 1 127 ? -5.955 -7.834 7.352 1.00 97.62 127 ARG A N 1
ATOM 974 C CA . ARG A 1 127 ? -6.747 -7.339 8.475 1.00 97.62 127 ARG A CA 1
ATOM 975 C C . ARG A 1 127 ? -5.905 -6.364 9.275 1.00 97.62 127 ARG A C 1
ATOM 977 O O . ARG A 1 127 ? -5.352 -6.715 10.314 1.00 97.62 127 ARG A O 1
ATOM 984 N N . LEU A 1 128 ? -5.752 -5.167 8.716 1.00 98.06 128 LEU A N 1
ATOM 985 C CA . LEU A 1 128 ? -4.967 -4.094 9.320 1.00 98.06 128 LEU A CA 1
ATOM 986 C C . LEU A 1 128 ? -5.902 -3.157 10.074 1.00 98.06 128 LEU A C 1
ATOM 988 O O . LEU A 1 128 ? -7.051 -2.962 9.678 1.00 98.06 128 LEU A O 1
ATOM 992 N N . TYR A 1 129 ? -5.398 -2.570 11.147 1.00 97.69 129 TYR A N 1
ATOM 993 C CA . TYR A 1 129 ? -6.141 -1.624 11.965 1.00 97.69 129 TYR A CA 1
ATOM 994 C C . TYR A 1 129 ? -5.370 -0.319 12.020 1.00 97.69 129 TYR A C 1
ATOM 996 O O . TYR A 1 129 ? -4.144 -0.350 12.025 1.00 97.69 129 TYR A O 1
ATOM 1004 N N . ALA A 1 130 ? -6.078 0.801 12.084 1.00 97.81 130 ALA A N 1
ATOM 1005 C CA . ALA A 1 130 ? -5.478 2.092 12.378 1.00 97.81 130 ALA A CA 1
ATOM 1006 C C . ALA A 1 130 ? -6.329 2.839 13.407 1.00 97.81 130 ALA A C 1
ATOM 1008 O O . ALA A 1 130 ? -7.565 2.842 13.329 1.00 97.81 130 ALA A O 1
ATOM 1009 N N . ASP A 1 131 ? -5.654 3.412 14.395 1.00 97.38 131 ASP A N 1
ATOM 1010 C CA . ASP A 1 131 ? -6.269 4.120 15.506 1.00 97.38 131 ASP A CA 1
ATOM 1011 C C . ASP A 1 131 ? -6.976 5.408 15.063 1.00 97.38 131 ASP A C 1
ATOM 1013 O O . ASP A 1 131 ? -6.610 6.005 14.046 1.00 97.38 131 ASP A O 1
ATOM 1017 N N . PRO A 1 132 ? -7.957 5.878 15.847 1.00 96.94 132 PRO A N 1
ATOM 1018 C CA . PRO A 1 132 ? -8.593 7.166 15.605 1.00 96.94 132 PRO A CA 1
ATOM 1019 C C . PRO A 1 132 ? -7.586 8.312 15.657 1.00 96.94 132 PRO A C 1
ATOM 1021 O O . PRO A 1 132 ? -6.760 8.375 16.568 1.00 96.94 132 PRO A O 1
ATOM 1024 N N . GLY A 1 133 ? -7.654 9.217 14.680 1.00 96.69 133 GLY A N 1
ATOM 1025 C CA . GLY A 1 133 ? -6.742 10.360 14.566 1.00 96.69 133 GLY A CA 1
ATOM 1026 C C . GLY A 1 133 ? -5.312 9.989 14.159 1.00 96.69 133 GLY A C 1
ATOM 1027 O O . GLY A 1 133 ? -4.445 10.858 14.134 1.00 96.69 133 GLY A O 1
ATOM 1028 N N . SER A 1 134 ? -5.036 8.714 13.864 1.00 97.56 134 SER A N 1
ATOM 1029 C CA . SER A 1 134 ? -3.744 8.299 13.312 1.00 97.56 134 SER A CA 1
ATOM 1030 C C . SER A 1 134 ? -3.680 8.529 11.802 1.00 97.56 134 SER A C 1
ATOM 1032 O O . SER A 1 134 ? -4.701 8.690 11.129 1.00 97.56 134 SER A O 1
ATOM 1034 N N . THR A 1 135 ? -2.466 8.493 11.256 1.00 97.81 135 THR A N 1
ATOM 1035 C CA . THR A 1 135 ? -2.235 8.616 9.816 1.00 97.81 135 THR A CA 1
ATOM 1036 C C . THR A 1 135 ? -1.784 7.277 9.252 1.00 97.81 135 THR A C 1
ATOM 1038 O O . THR A 1 135 ? -0.776 6.712 9.681 1.00 97.81 135 THR A O 1
ATOM 1041 N N . VAL A 1 136 ? -2.501 6.784 8.246 1.00 97.94 136 VAL A N 1
ATOM 1042 C CA . VAL A 1 136 ? -2.089 5.612 7.471 1.00 97.94 136 VAL A CA 1
ATOM 1043 C C . VAL A 1 136 ? -1.194 6.077 6.333 1.00 97.94 136 VAL A C 1
ATOM 1045 O O . VAL A 1 136 ? -1.539 7.017 5.617 1.00 97.94 136 VAL A O 1
ATOM 1048 N N . TYR A 1 137 ? -0.062 5.400 6.146 1.00 97.94 137 TYR A N 1
ATOM 1049 C CA . TYR A 1 137 ? 0.853 5.673 5.037 1.00 97.94 137 TYR A CA 1
ATOM 1050 C C . TYR A 1 137 ? 0.897 4.482 4.099 1.00 97.94 137 TYR A C 1
ATOM 1052 O O . TYR A 1 137 ? 0.916 3.331 4.530 1.00 97.94 137 TYR A O 1
ATOM 1060 N N . VAL A 1 138 ? 0.962 4.774 2.811 1.00 97.81 138 VAL A N 1
ATOM 1061 C CA . VAL A 1 138 ? 1.223 3.806 1.758 1.00 97.81 138 VAL A CA 1
ATOM 1062 C C . VAL A 1 138 ? 2.544 4.190 1.126 1.00 97.81 138 VAL A C 1
ATOM 1064 O O . VAL A 1 138 ? 2.649 5.262 0.537 1.00 97.81 138 VAL A O 1
ATOM 1067 N N . LEU A 1 139 ? 3.535 3.316 1.246 1.00 97.56 139 LEU A N 1
ATOM 1068 C CA . LEU A 1 139 ? 4.843 3.483 0.636 1.00 97.56 139 LEU A CA 1
ATOM 1069 C C . LEU A 1 139 ? 4.960 2.524 -0.544 1.00 97.56 139 LEU A C 1
ATOM 1071 O O . LEU A 1 139 ? 4.671 1.334 -0.431 1.00 97.56 139 LEU A O 1
ATOM 1075 N N . THR A 1 140 ? 5.412 3.042 -1.679 1.00 97.25 140 THR A N 1
ATOM 1076 C CA . THR A 1 140 ? 5.786 2.214 -2.828 1.00 97.25 140 THR A CA 1
ATOM 1077 C C . THR A 1 140 ? 7.208 2.551 -3.231 1.00 97.25 140 THR A C 1
ATOM 1079 O O . THR A 1 140 ? 7.551 3.730 -3.337 1.00 97.25 140 THR A O 1
ATOM 1082 N N . GLN A 1 141 ? 8.035 1.532 -3.443 1.00 96.12 141 GLN A N 1
ATOM 1083 C CA . GLN A 1 141 ? 9.445 1.708 -3.769 1.00 96.12 141 GLN A CA 1
ATOM 1084 C C . GLN A 1 141 ? 9.819 1.008 -5.070 1.00 96.12 141 GLN A C 1
ATOM 1086 O O . GLN A 1 141 ? 9.214 0.016 -5.488 1.00 96.12 141 GLN A O 1
ATOM 1091 N N . ARG A 1 142 ? 10.858 1.546 -5.696 1.00 94.38 142 ARG A N 1
ATOM 1092 C CA . ARG A 1 142 ? 11.524 0.998 -6.871 1.00 94.38 142 ARG A CA 1
ATOM 1093 C C . ARG A 1 142 ? 13.035 1.107 -6.707 1.00 94.38 142 ARG A C 1
ATOM 1095 O O . ARG A 1 142 ? 13.523 1.828 -5.836 1.00 94.38 142 ARG A O 1
ATOM 1102 N N . ASP A 1 143 ? 13.779 0.393 -7.537 1.00 92.44 143 ASP A N 1
ATOM 1103 C CA . ASP A 1 143 ? 15.205 0.653 -7.694 1.00 92.44 143 ASP A CA 1
ATOM 1104 C C . ASP A 1 143 ? 15.458 2.017 -8.366 1.00 92.44 143 ASP A C 1
ATOM 1106 O O . ASP A 1 143 ? 14.548 2.684 -8.868 1.00 92.44 143 ASP A O 1
ATOM 1110 N N . VAL A 1 144 ? 16.698 2.505 -8.252 1.00 78.69 144 VAL A N 1
ATOM 1111 C CA . VAL A 1 144 ? 17.031 3.895 -8.582 1.00 78.69 144 VAL A CA 1
ATOM 1112 C C . VAL A 1 144 ? 16.697 4.223 -10.036 1.00 78.69 144 VAL A C 1
ATOM 1114 O O . VAL A 1 144 ? 17.017 3.474 -10.958 1.00 78.69 144 VAL A O 1
ATOM 1117 N N . SER A 1 145 ? 16.078 5.385 -10.240 1.00 68.12 145 SER A N 1
ATOM 1118 C CA . SER A 1 145 ? 15.687 5.836 -11.569 1.00 68.12 145 SER A CA 1
ATOM 1119 C C . SER A 1 145 ? 16.747 6.717 -12.215 1.00 68.12 145 SER A C 1
ATOM 1121 O O . SER A 1 145 ? 17.085 7.776 -11.691 1.00 68.12 145 SER A O 1
ATOM 1123 N N . THR A 1 146 ? 17.217 6.314 -13.395 1.00 73.44 146 THR A N 1
ATOM 1124 C CA . THR A 1 146 ? 18.033 7.129 -14.315 1.00 73.44 146 THR A CA 1
ATOM 1125 C C . THR A 1 146 ? 17.190 8.086 -15.166 1.00 73.44 146 THR A C 1
ATOM 1127 O O . THR A 1 146 ? 17.733 8.818 -15.994 1.00 73.44 146 THR A O 1
ATOM 1130 N N . CYS A 1 147 ? 15.863 8.084 -15.010 1.00 73.94 147 CYS A N 1
ATOM 1131 C CA . CYS A 1 147 ? 14.983 8.832 -15.895 1.00 73.94 147 CYS A CA 1
ATOM 1132 C C . CYS A 1 147 ? 14.819 10.299 -15.445 1.00 73.94 147 CYS A C 1
ATOM 1134 O O . CYS A 1 147 ? 14.601 10.540 -14.255 1.00 73.94 147 CYS A O 1
ATOM 1136 N N . PRO A 1 148 ? 14.872 11.272 -16.377 1.00 69.81 148 PRO A N 1
ATOM 1137 C CA . PRO A 1 148 ? 14.858 12.700 -16.052 1.00 69.81 148 PRO A CA 1
ATOM 1138 C C . PRO A 1 148 ? 13.541 13.246 -15.464 1.00 69.81 148 PRO A C 1
ATOM 1140 O O . PRO A 1 148 ? 13.607 14.243 -14.751 1.00 69.81 148 PRO A O 1
ATOM 1143 N N . SER A 1 149 ? 12.375 12.628 -15.706 1.00 69.56 149 SER A N 1
ATOM 1144 C CA . SER A 1 149 ? 11.097 12.987 -15.050 1.00 69.56 149 SER A CA 1
ATOM 1145 C C . SER A 1 149 ? 9.996 11.926 -15.255 1.00 69.56 149 SER A C 1
ATOM 1147 O O . SER A 1 149 ? 10.023 11.191 -16.241 1.00 69.56 149 SER A O 1
ATOM 1149 N N . ASP A 1 150 ? 9.061 11.826 -14.298 1.00 68.19 150 ASP A N 1
ATOM 1150 C CA . ASP A 1 150 ? 7.756 11.121 -14.331 1.00 68.19 150 ASP A CA 1
ATOM 1151 C C . ASP A 1 150 ? 7.690 9.806 -15.114 1.00 68.19 150 ASP A C 1
ATOM 1153 O O . ASP A 1 150 ? 6.901 9.609 -16.038 1.00 68.19 150 ASP A O 1
ATOM 1157 N N . CYS A 1 151 ? 8.534 8.861 -14.729 1.00 82.50 151 CYS A N 1
ATOM 1158 C CA . CYS A 1 151 ? 8.771 7.648 -15.506 1.00 82.50 151 CYS A CA 1
ATOM 1159 C C . CYS A 1 151 ? 8.010 6.419 -15.012 1.00 82.50 151 CYS A C 1
ATOM 1161 O O . CYS A 1 151 ? 8.244 5.307 -15.465 1.00 82.50 151 CYS A O 1
ATOM 1163 N N . GLY A 1 152 ? 7.079 6.599 -14.092 1.00 90.75 152 GLY A N 1
ATOM 1164 C CA . GLY A 1 152 ? 6.270 5.520 -13.565 1.00 90.75 152 GLY A CA 1
ATOM 1165 C C . GLY A 1 152 ? 5.206 6.065 -12.637 1.00 90.75 152 GLY A C 1
ATOM 1166 O O . GLY A 1 152 ? 5.227 7.237 -12.256 1.00 90.75 152 GLY A O 1
ATOM 1167 N N . ALA A 1 153 ? 4.279 5.201 -12.264 1.00 95.12 153 ALA A N 1
ATOM 1168 C CA . ALA A 1 153 ? 3.190 5.559 -11.381 1.00 95.12 153 ALA A CA 1
ATOM 1169 C C . ALA A 1 153 ? 2.830 4.388 -10.479 1.00 95.12 153 ALA A C 1
ATOM 1171 O O . ALA A 1 153 ? 2.938 3.225 -10.865 1.00 95.12 153 ALA A O 1
ATOM 1172 N N . SER A 1 154 ? 2.338 4.699 -9.291 1.00 96.56 154 SER A N 1
ATOM 1173 C CA . SER A 1 154 ? 1.746 3.731 -8.387 1.00 96.56 154 SER A CA 1
ATOM 1174 C C . SER A 1 154 ? 0.279 4.069 -8.147 1.00 96.56 154 SER A C 1
ATOM 1176 O O . SER A 1 154 ? -0.145 5.222 -8.079 1.00 96.56 154 SER A O 1
ATOM 1178 N N . SER A 1 155 ? -0.543 3.029 -8.084 1.00 97.88 155 SER A N 1
ATOM 1179 C CA . SER A 1 155 ? -1.920 3.086 -7.614 1.00 97.88 155 SER A CA 1
ATOM 1180 C C . SER A 1 155 ? -2.106 1.991 -6.580 1.00 97.88 155 SER A C 1
ATOM 1182 O O . SER A 1 155 ? -1.912 0.815 -6.885 1.00 97.88 155 SER A O 1
ATOM 1184 N N . VAL A 1 156 ? -2.498 2.372 -5.372 1.00 97.88 156 VAL A N 1
ATOM 1185 C CA . VAL A 1 156 ? -2.837 1.441 -4.298 1.00 97.88 156 VAL A CA 1
ATOM 1186 C C . VAL A 1 156 ? -4.270 1.709 -3.875 1.00 97.88 156 VAL A C 1
ATOM 1188 O O . VAL A 1 156 ? -4.652 2.848 -3.611 1.00 97.88 156 VAL A O 1
ATOM 1191 N N . PHE A 1 157 ? -5.070 0.655 -3.830 1.00 98.38 157 PHE A N 1
ATOM 1192 C CA . PHE A 1 157 ? -6.461 0.700 -3.419 1.00 98.38 157 PHE A CA 1
ATOM 1193 C C . PHE A 1 157 ? -6.597 -0.031 -2.093 1.00 98.38 157 PHE A C 1
ATOM 1195 O O . PHE A 1 157 ? -6.210 -1.196 -1.979 1.00 98.38 157 PHE A O 1
ATOM 1202 N N . LEU A 1 158 ? -7.164 0.659 -1.114 1.00 98.44 158 LEU A N 1
ATOM 1203 C CA . LEU A 1 158 ? -7.487 0.122 0.198 1.00 98.44 158 LEU A CA 1
ATOM 1204 C C . LEU A 1 158 ? -9.006 0.058 0.313 1.00 98.44 158 LEU A C 1
ATOM 1206 O O . LEU A 1 158 ? -9.687 1.034 -0.008 1.00 98.44 158 LEU A O 1
ATOM 1210 N N . SER A 1 159 ? -9.541 -1.064 0.782 1.00 98.62 159 SER A N 1
ATOM 1211 C CA . SER A 1 159 ? -10.956 -1.177 1.129 1.00 98.62 159 SER A CA 1
ATOM 1212 C C . SER A 1 159 ? -11.150 -1.881 2.464 1.00 98.62 159 SER A C 1
ATOM 1214 O O . SER A 1 159 ? -10.310 -2.664 2.917 1.00 98.62 159 SER A O 1
ATOM 1216 N N . GLY A 1 160 ? -12.262 -1.559 3.115 1.00 98.19 160 GLY A N 1
ATOM 1217 C CA . GLY A 1 160 ? -12.628 -2.084 4.420 1.00 98.19 160 GLY A CA 1
ATOM 1218 C C . GLY A 1 160 ? -13.763 -1.261 5.008 1.00 98.19 160 GLY A C 1
ATOM 1219 O O . GLY A 1 160 ? -14.708 -0.910 4.296 1.00 98.19 160 GLY A O 1
ATOM 1220 N N . TYR A 1 161 ? -13.678 -0.930 6.293 1.00 98.06 161 TYR A N 1
ATOM 1221 C CA . TYR A 1 161 ? -14.723 -0.165 6.962 1.00 98.06 161 TYR A CA 1
ATOM 1222 C C . TYR A 1 161 ? -14.214 0.621 8.173 1.00 98.06 161 TYR A C 1
ATOM 1224 O O . TYR A 1 161 ? -13.236 0.252 8.826 1.00 98.06 161 TYR A O 1
ATOM 1232 N N . LEU A 1 162 ? -14.922 1.701 8.491 1.00 97.31 162 LEU A N 1
ATOM 1233 C CA . LEU A 1 162 ? -14.779 2.454 9.731 1.00 97.31 162 LEU A CA 1
ATOM 1234 C C . LEU A 1 162 ? -15.754 1.901 10.779 1.00 97.31 162 LEU A C 1
ATOM 1236 O O . LEU A 1 162 ? -16.880 1.510 10.462 1.00 97.31 162 LEU A O 1
ATOM 1240 N N . VAL A 1 163 ? -15.321 1.877 12.038 1.00 95.50 163 VAL A N 1
ATOM 1241 C CA . VAL A 1 163 ? -16.167 1.589 13.207 1.00 95.50 163 VAL A CA 1
ATOM 1242 C C . VAL A 1 163 ? -15.999 2.685 14.242 1.00 95.50 163 VAL A C 1
ATOM 1244 O O . VAL A 1 163 ? -14.927 3.276 14.339 1.00 95.50 163 VAL A O 1
ATOM 1247 N N . SER A 1 164 ? -17.035 2.950 15.039 1.00 93.44 164 SER A N 1
ATOM 1248 C CA . SER A 1 164 ? -16.884 3.863 16.175 1.00 93.44 164 SER A CA 1
ATOM 1249 C C . SER A 1 164 ? -15.818 3.338 17.134 1.00 93.44 164 SER A C 1
ATOM 1251 O O . SER A 1 164 ? -15.792 2.149 17.458 1.00 93.44 164 SER A O 1
ATOM 1253 N N . ALA A 1 165 ? -14.919 4.224 17.552 1.00 87.25 165 ALA A N 1
ATOM 1254 C CA . ALA A 1 165 ? -13.861 3.894 18.498 1.00 87.25 165 ALA A CA 1
ATOM 1255 C C . ALA A 1 165 ? -14.294 4.041 19.959 1.00 87.25 165 ALA A C 1
ATOM 1257 O O . ALA A 1 165 ? -13.656 3.490 20.855 1.00 87.25 165 ALA A O 1
ATOM 1258 N N . PHE A 1 166 ? -15.383 4.769 20.196 1.00 82.44 166 PHE A N 1
ATOM 1259 C CA . PHE A 1 166 ? -15.941 4.967 21.520 1.00 82.44 166 PHE A CA 1
ATOM 1260 C C . PHE A 1 166 ? -17.057 3.959 21.750 1.00 82.44 166 PHE A C 1
ATOM 1262 O O . PHE A 1 166 ? -18.006 3.872 20.971 1.00 82.44 166 PHE A O 1
ATOM 1269 N N . SER A 1 167 ? -16.970 3.215 22.852 1.00 69.94 167 SER A N 1
ATOM 1270 C CA . SER A 1 167 ? -18.162 2.541 23.350 1.00 69.94 167 SER A CA 1
ATOM 1271 C C . SER A 1 167 ? -19.150 3.626 23.771 1.00 69.94 167 SER A C 1
ATOM 1273 O O . SER A 1 167 ? -18.730 4.530 24.501 1.00 69.94 167 SER A O 1
ATOM 1275 N N . PRO A 1 168 ? -20.431 3.583 23.355 1.00 64.00 168 PRO A N 1
ATOM 1276 C CA . PRO A 1 168 ? -21.428 4.434 23.980 1.00 64.00 168 PRO A CA 1
ATOM 1277 C C . PRO A 1 168 ? -21.343 4.140 25.475 1.00 64.00 168 PRO A C 1
ATOM 1279 O O . PRO A 1 168 ? -21.487 2.984 25.888 1.00 64.00 168 PRO A O 1
ATOM 1282 N N . SER A 1 169 ? -21.007 5.149 26.283 1.00 63.44 169 SER A N 1
ATOM 1283 C CA . SER A 1 169 ? -21.171 4.990 27.717 1.00 63.44 169 SER A CA 1
ATOM 1284 C C . SER A 1 169 ? -22.650 4.694 27.914 1.00 63.44 169 SER A C 1
ATOM 1286 O O . SER A 1 169 ? -23.513 5.417 27.410 1.00 63.44 169 SER A O 1
ATOM 1288 N N . LEU A 1 170 ? -22.957 3.571 28.560 1.00 58.88 170 LEU A N 1
ATOM 1289 C CA . LEU A 1 170 ? -24.310 3.347 29.037 1.00 58.88 170 LEU A CA 1
ATOM 1290 C C . LEU A 1 170 ? -24.589 4.525 29.970 1.00 58.88 170 LEU A C 1
ATOM 1292 O O . LEU A 1 170 ? -23.915 4.670 30.991 1.00 58.88 170 LEU A O 1
ATOM 1296 N N . ALA A 1 171 ? -25.463 5.434 29.535 1.00 61.88 171 ALA A N 1
ATOM 1297 C CA . ALA A 1 171 ? -25.881 6.553 30.360 1.00 61.88 171 ALA A CA 1
ATOM 1298 C C . ALA A 1 171 ? -26.370 5.990 31.712 1.00 61.88 171 ALA A C 1
ATOM 1300 O O . ALA A 1 171 ? -27.008 4.931 31.702 1.00 61.88 171 ALA A O 1
ATOM 1301 N N . PRO A 1 172 ? -26.001 6.625 32.841 1.00 63.00 172 PRO A N 1
ATOM 1302 C CA . PRO A 1 172 ? -26.317 6.127 34.178 1.00 63.00 172 PRO A CA 1
ATOM 1303 C C . PRO A 1 172 ? -27.823 6.015 34.432 1.00 63.00 172 PRO A C 1
ATOM 1305 O O . PRO A 1 172 ? -28.589 6.817 33.848 1.00 63.00 172 PRO A O 1
#

Secondary structure (DSSP, 8-state):
--PPPP--------PPP---------TT--TT-SPPEEEEEEEEEE--TT-SEEEEEEEPPTTEEEEEEEEEEEEEEETT--EEEEEEEEEETTEEEEEEPP-EEEEEEE-TTS-EEEEEEEEEEEEEEE-TT-EEEEEEEESPP--SS---EEEEEEEEEEEESSPPP---

Foldseek 3Di:
DDDDDDDDDDDDDDDDDPPPPCPPDPPPPPPPPWDWAKDKDKDKDFDWAQDFWDKDKDWAAQFKKDWWFKKKKKKKAFPPKDWDWKWKWAADPNDIDIDTFDKDFDDWDADPVRTIITIIIGMDGDTDMHHHGDMMMIMTGMPTHPDNGRGMMMMMMTIDTITGPDDPPPDD

Organism: NCBI:txid2593654

pLDDT: mean 85.55, std 16.99, range [46.84, 98.62]

Sequence (172 aa):
MKTAHFLPLLALLAGVQPMARAEADNPNLLPGLFPREPFQYRAFAQYEGGSLGTDVSFEVPGDKRLVIETVSIRLETPHDQQATSVSVRTDVNGVTAWHEIPFSKSATFTTAFRTTINLYTGASPVRLYADPGSTVYVLTQRDVSTCPSDCGASSVFLSGYLVSAFSPSLAP

Radius of gyration: 24.44 Å; chains: 1; bounding box: 73×35×73 Å